Protein AF-A0A1U9JSQ0-F1 (afdb_monomer)

Mean predicted aligned error: 14.32 Å

Radius of gyration: 23.95 Å; Cα contacts (8 Å, |Δi|>4): 16; chains: 1; bounding box: 46×27×67 Å

Nearest PDB structures (foldseek):
  6hix-assembly1_Bc  TM=3.060E-01  e=1.178E+00  Trypanosoma brucei brucei

Secondary structure (DSSP, 8-state):
-HHHHHHHHHHHHHHHHHHHHS-----PPPPGGGEEE-TTS-EEEPPPP-PPPGGGGG--

Structure (mmCIF, N/CA/C/O backbone):
data_AF-A0A1U9JSQ0-F1
#
_entry.id   AF-A0A1U9JSQ0-F1
#
loop_
_atom_site.group_PDB
_atom_site.id
_atom_site.type_symbol
_atom_site.label_atom_id
_atom_site.label_alt_id
_atom_site.label_comp_id
_atom_site.label_asym_id
_atom_site.label_entity_id
_atom_site.label_seq_id
_atom_site.pdbx_PDB_ins_code
_atom_site.Cartn_x
_atom_site.Cartn_y
_atom_site.Cartn_z
_atom_site.occupancy
_atom_site.B_iso_or_equiv
_atom_site.auth_seq_id
_atom_site.auth_comp_id
_atom_site.auth_asym_id
_atom_site.auth_atom_id
_atom_site.pdbx_PDB_model_num
ATOM 1 N N . MET A 1 1 ? 14.697 -13.398 -33.323 1.00 62.41 1 MET A N 1
ATOM 2 C CA . MET A 1 1 ? 13.976 -14.072 -32.218 1.00 62.41 1 MET A CA 1
ATOM 3 C C . MET A 1 1 ? 14.448 -13.641 -30.826 1.00 62.41 1 MET A C 1
ATOM 5 O O . MET A 1 1 ? 13.627 -13.153 -30.064 1.00 62.41 1 MET A O 1
ATOM 9 N N . THR A 1 2 ? 15.739 -13.719 -30.487 1.00 80.25 2 THR A N 1
ATOM 10 C CA . THR A 1 2 ? 16.270 -13.366 -29.145 1.00 80.25 2 THR A CA 1
ATOM 11 C C . THR A 1 2 ? 15.985 -11.930 -28.685 1.00 80.25 2 THR A C 1
ATOM 13 O O . THR A 1 2 ? 15.608 -11.716 -27.538 1.00 80.25 2 THR A O 1
ATOM 16 N N . ARG A 1 3 ? 16.088 -10.936 -29.579 1.00 86.31 3 ARG A N 1
ATOM 17 C CA . ARG A 1 3 ? 15.794 -9.523 -29.254 1.00 86.31 3 ARG A CA 1
ATOM 18 C C . ARG A 1 3 ? 14.327 -9.273 -28.886 1.00 86.31 3 ARG A C 1
ATOM 20 O O . ARG A 1 3 ? 14.050 -8.457 -28.019 1.00 86.31 3 ARG A O 1
ATOM 27 N N . GLN A 1 4 ? 13.399 -9.982 -29.531 1.00 88.12 4 GLN A N 1
ATOM 28 C CA . GLN A 1 4 ? 11.966 -9.865 -29.242 1.00 88.12 4 GLN A CA 1
ATOM 29 C C . GLN A 1 4 ? 11.624 -10.508 -27.896 1.00 88.12 4 GLN A C 1
ATOM 31 O O . GLN A 1 4 ? 10.889 -9.917 -27.115 1.00 88.12 4 GLN A O 1
ATOM 36 N N . LEU A 1 5 ? 12.226 -11.661 -27.585 1.00 91.12 5 LEU A N 1
ATOM 37 C CA . LEU A 1 5 ? 12.083 -12.308 -26.277 1.00 91.12 5 LEU A CA 1
ATOM 38 C C . LEU A 1 5 ? 12.600 -11.419 -25.137 1.00 91.12 5 LEU A C 1
ATOM 40 O O . LEU A 1 5 ? 11.924 -11.275 -24.123 1.00 91.12 5 LEU A O 1
ATOM 44 N N . LEU A 1 6 ? 13.752 -10.767 -25.324 1.00 93.44 6 LEU A N 1
ATOM 45 C CA . LEU A 1 6 ? 14.295 -9.819 -24.345 1.00 93.44 6 LEU A CA 1
ATOM 46 C C . LEU A 1 6 ? 13.365 -8.619 -24.114 1.00 93.44 6 LEU A C 1
ATOM 48 O O . LEU A 1 6 ? 13.147 -8.232 -22.969 1.00 93.44 6 LEU A O 1
ATOM 52 N N . ALA A 1 7 ? 12.790 -8.056 -25.180 1.00 93.81 7 ALA A N 1
ATOM 53 C CA . ALA A 1 7 ? 11.863 -6.930 -25.074 1.00 93.81 7 ALA A CA 1
ATOM 54 C C . ALA A 1 7 ? 10.573 -7.304 -24.325 1.00 93.81 7 ALA A C 1
ATOM 56 O O . ALA A 1 7 ? 10.114 -6.547 -23.471 1.00 93.81 7 ALA A O 1
ATOM 57 N N . VAL A 1 8 ? 10.022 -8.491 -24.599 1.00 94.38 8 VAL A N 1
ATOM 58 C CA . VAL A 1 8 ? 8.834 -9.009 -23.905 1.00 94.38 8 VAL A CA 1
ATOM 59 C C . VAL A 1 8 ? 9.127 -9.217 -22.418 1.00 94.38 8 VAL A C 1
ATOM 61 O O . VAL A 1 8 ? 8.373 -8.737 -21.575 1.00 94.38 8 VAL A O 1
ATOM 64 N N . MET A 1 9 ? 10.252 -9.850 -22.076 1.00 93.94 9 MET A N 1
ATOM 65 C CA . MET A 1 9 ? 10.644 -10.066 -20.677 1.00 93.94 9 MET A CA 1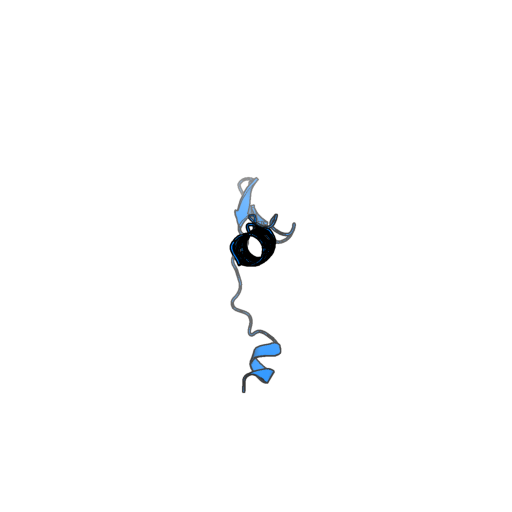
ATOM 66 C C . MET A 1 9 ? 10.854 -8.745 -19.923 1.00 93.94 9 MET A C 1
ATOM 68 O O . MET A 1 9 ? 10.413 -8.610 -18.782 1.00 93.94 9 MET A O 1
ATOM 72 N N . ALA A 1 10 ? 11.468 -7.747 -20.566 1.00 94.00 10 ALA A N 1
ATOM 73 C CA . ALA A 1 10 ? 11.649 -6.421 -19.980 1.00 94.00 10 ALA A CA 1
ATOM 74 C C . ALA A 1 10 ? 10.307 -5.720 -19.707 1.00 94.00 10 ALA A C 1
ATOM 76 O O . ALA A 1 10 ? 10.124 -5.140 -18.637 1.00 94.00 10 ALA A O 1
ATOM 77 N N . MET A 1 11 ? 9.350 -5.819 -20.636 1.00 94.31 11 MET A N 1
ATOM 78 C CA . MET A 1 11 ? 8.010 -5.249 -20.473 1.00 94.31 11 MET A CA 1
ATOM 79 C C . MET A 1 11 ? 7.287 -5.841 -19.254 1.00 94.31 11 MET A C 1
ATOM 81 O O . MET A 1 11 ? 6.801 -5.095 -18.405 1.00 94.31 11 MET A O 1
ATOM 85 N N . PHE A 1 12 ? 7.276 -7.172 -19.124 1.00 92.88 12 PHE A N 1
ATOM 86 C CA . PHE A 1 12 ? 6.667 -7.846 -17.973 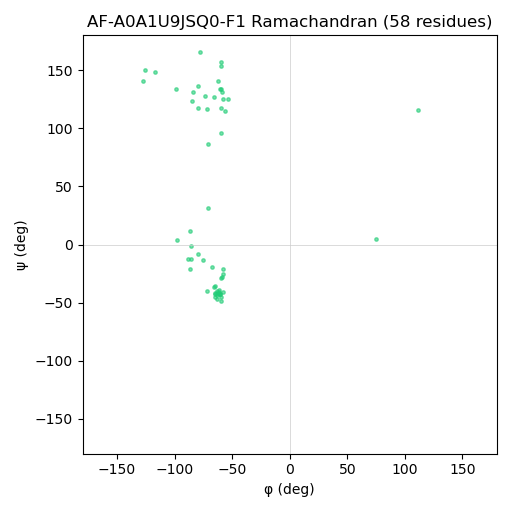1.00 92.88 12 PHE A CA 1
ATOM 87 C C . PHE A 1 12 ? 7.336 -7.460 -16.648 1.00 92.88 12 PHE A C 1
ATOM 89 O O . PHE A 1 12 ? 6.641 -7.241 -15.654 1.00 92.88 12 PHE A O 1
ATOM 96 N N . GLY A 1 13 ? 8.665 -7.322 -16.635 1.00 91.38 13 GLY A N 1
ATOM 97 C CA . GLY A 1 13 ? 9.409 -6.874 -15.457 1.00 91.38 13 GLY A CA 1
ATOM 98 C C . GLY A 1 13 ? 8.990 -5.479 -14.983 1.00 91.38 13 GLY A C 1
ATOM 99 O O . GLY A 1 13 ? 8.737 -5.284 -13.796 1.00 91.38 13 GLY A O 1
ATOM 100 N N . VAL A 1 14 ? 8.836 -4.523 -15.905 1.00 88.31 14 VAL A N 1
ATOM 101 C CA . VAL A 1 14 ? 8.373 -3.164 -15.572 1.00 88.31 14 VAL A CA 1
ATOM 102 C C . VAL A 1 14 ? 6.949 -3.187 -15.011 1.00 88.31 14 VAL A C 1
ATOM 104 O O . VAL A 1 14 ? 6.689 -2.555 -13.988 1.00 88.31 14 VAL A O 1
ATOM 107 N N . CYS A 1 15 ? 6.037 -3.956 -15.611 1.00 85.88 15 CYS A N 1
ATOM 108 C CA . CYS A 1 15 ? 4.669 -4.090 -15.105 1.00 85.88 15 CYS A CA 1
ATOM 109 C C . CYS A 1 15 ? 4.626 -4.669 -13.682 1.00 85.88 15 CYS A C 1
ATOM 111 O O . CYS A 1 15 ? 3.893 -4.158 -12.837 1.00 85.88 15 CYS A O 1
ATOM 113 N N . ALA A 1 16 ? 5.433 -5.692 -13.390 1.00 84.31 16 ALA A N 1
ATOM 114 C CA . ALA A 1 16 ? 5.508 -6.289 -12.057 1.00 84.31 16 ALA A CA 1
ATOM 115 C C . ALA A 1 16 ? 6.028 -5.298 -11.000 1.00 84.31 16 ALA A C 1
ATOM 117 O O . ALA A 1 16 ? 5.497 -5.242 -9.888 1.00 84.31 16 ALA A O 1
ATOM 118 N N . ILE A 1 17 ? 7.024 -4.479 -11.352 1.00 84.38 17 ILE A N 1
ATOM 119 C CA . ILE A 1 17 ? 7.553 -3.427 -10.473 1.00 84.38 17 ILE A CA 1
ATOM 120 C C . ILE A 1 17 ? 6.493 -2.354 -10.212 1.00 84.38 17 ILE A C 1
ATOM 122 O O . ILE A 1 17 ? 6.331 -1.935 -9.073 1.00 84.38 17 ILE A O 1
ATOM 126 N N . VAL A 1 18 ? 5.735 -1.930 -11.225 1.00 81.81 18 VAL A N 1
ATOM 127 C CA . VAL A 1 18 ? 4.664 -0.934 -11.044 1.00 81.81 18 VAL A CA 1
ATOM 128 C C . VAL A 1 18 ? 3.544 -1.482 -10.155 1.00 81.81 18 VAL A C 1
ATOM 130 O O . VAL A 1 18 ? 3.127 -0.812 -9.215 1.00 81.81 18 VAL A O 1
ATOM 133 N N . LEU A 1 19 ? 3.103 -2.722 -10.388 1.00 78.94 19 LEU A N 1
ATOM 134 C CA . LEU A 1 19 ? 2.027 -3.349 -9.611 1.00 78.94 19 LEU A CA 1
ATOM 135 C C . LEU A 1 19 ? 2.409 -3.579 -8.143 1.00 78.94 19 LEU A C 1
ATOM 137 O O . LEU A 1 19 ? 1.572 -3.427 -7.258 1.00 78.94 19 LEU A O 1
ATOM 141 N N . THR A 1 20 ? 3.669 -3.921 -7.870 1.00 74.44 20 THR A N 1
ATOM 142 C CA . THR A 1 20 ? 4.168 -4.095 -6.495 1.00 74.44 20 THR A CA 1
ATOM 143 C C . THR A 1 20 ? 4.652 -2.787 -5.858 1.00 74.44 20 THR A C 1
ATOM 145 O O . THR A 1 20 ? 4.696 -2.674 -4.634 1.00 74.44 20 THR A O 1
ATOM 148 N N . GLY A 1 21 ? 4.978 -1.785 -6.677 1.00 65.12 21 GLY A N 1
ATOM 149 C CA . GLY A 1 21 ? 5.497 -0.478 -6.278 1.00 65.12 21 GLY A CA 1
ATOM 150 C C . GLY A 1 21 ? 4.427 0.551 -5.914 1.00 65.12 21 GLY A C 1
ATOM 151 O O . GLY A 1 21 ? 4.758 1.555 -5.287 1.00 65.12 21 GLY A O 1
ATOM 152 N N . CYS A 1 22 ? 3.146 0.298 -6.207 1.00 67.62 22 CYS A N 1
ATOM 153 C CA . CYS A 1 22 ? 2.014 1.154 -5.816 1.00 67.62 22 CYS A CA 1
ATOM 154 C C . CYS A 1 22 ? 1.671 1.132 -4.307 1.00 67.62 22 CYS A C 1
ATOM 156 O O . CYS A 1 22 ? 0.529 1.368 -3.917 1.00 67.62 22 CYS A O 1
ATOM 158 N N . GLY A 1 23 ? 2.675 0.941 -3.449 1.00 61.31 23 GLY A N 1
ATOM 159 C CA . GLY A 1 23 ? 2.628 1.357 -2.053 1.00 61.31 23 GLY A CA 1
ATOM 160 C C . GLY A 1 23 ? 2.570 0.205 -1.060 1.00 61.31 23 GLY A C 1
ATOM 161 O O . GLY A 1 23 ? 1.571 -0.499 -0.926 1.00 61.31 23 GLY A O 1
ATOM 162 N N . ARG A 1 24 ? 3.622 0.091 -0.241 1.00 60.12 24 ARG A N 1
ATOM 163 C CA . ARG A 1 24 ? 3.478 -0.505 1.089 1.00 60.12 24 ARG A CA 1
ATOM 164 C C . ARG A 1 24 ? 2.462 0.363 1.829 1.00 60.12 24 ARG A C 1
ATOM 166 O O . ARG A 1 24 ? 2.726 1.543 2.047 1.00 60.12 24 ARG A O 1
ATOM 173 N N . LYS A 1 25 ? 1.317 -0.209 2.210 1.00 66.62 25 LYS A N 1
ATOM 174 C CA . LYS A 1 25 ? 0.364 0.448 3.110 1.00 66.62 25 LYS A CA 1
ATOM 175 C C . LYS A 1 25 ? 1.097 0.732 4.426 1.00 66.62 25 LYS A C 1
ATOM 177 O O . LYS A 1 25 ? 1.269 -0.168 5.245 1.00 66.62 25 LYS A O 1
ATOM 182 N N . GLY A 1 26 ? 1.624 1.946 4.575 1.00 71.25 26 GLY A N 1
ATOM 183 C CA . GLY A 1 26 ? 2.185 2.416 5.835 1.00 71.25 26 GLY A CA 1
ATOM 184 C C . GLY A 1 26 ? 1.103 2.396 6.910 1.00 71.25 26 GLY A C 1
ATOM 185 O O . GLY A 1 26 ? -0.090 2.414 6.589 1.00 71.25 26 GLY A O 1
ATOM 186 N N . ALA A 1 27 ? 1.505 2.340 8.180 1.00 73.81 27 ALA A N 1
ATOM 187 C CA . ALA A 1 27 ? 0.563 2.631 9.250 1.00 73.81 27 ALA A CA 1
ATOM 188 C C . ALA A 1 27 ? 0.009 4.035 8.980 1.00 73.81 27 ALA A C 1
ATOM 190 O O . ALA A 1 27 ? 0.768 5.000 8.923 1.00 73.81 27 ALA A O 1
ATOM 191 N N . LEU A 1 28 ? -1.292 4.115 8.702 1.00 71.44 28 LEU A N 1
ATOM 192 C CA . LEU A 1 28 ? -1.964 5.395 8.553 1.00 71.44 28 LEU A CA 1
ATOM 193 C C . LEU A 1 28 ? -1.809 6.132 9.876 1.00 71.44 28 LEU A C 1
ATOM 195 O O . LEU A 1 28 ? -2.012 5.531 10.935 1.00 71.44 28 LEU A O 1
ATOM 199 N N . GLU A 1 29 ? -1.440 7.407 9.808 1.00 74.19 29 GLU A N 1
ATOM 200 C CA . GLU A 1 29 ? -1.433 8.237 11.001 1.00 74.19 29 GLU A CA 1
ATOM 201 C C . GLU A 1 29 ? -2.857 8.228 11.578 1.00 74.19 29 GLU A C 1
ATOM 203 O O . GLU A 1 29 ? -3.823 8.448 10.833 1.00 74.19 29 GLU A O 1
ATOM 208 N N . PRO A 1 30 ? -3.024 7.861 12.858 1.00 74.38 30 PRO A N 1
ATOM 209 C CA . PRO A 1 30 ? -4.346 7.766 13.442 1.00 74.38 30 PRO A CA 1
ATOM 210 C C . PRO A 1 30 ? -5.009 9.150 13.416 1.00 74.38 30 PRO A C 1
ATOM 212 O O . PRO A 1 30 ? -4.340 10.157 13.660 1.00 74.38 30 PRO A O 1
ATOM 215 N N . PRO A 1 31 ? -6.322 9.239 13.132 1.00 76.62 31 PRO A N 1
ATOM 216 C CA . PRO A 1 31 ? -7.016 10.518 13.171 1.00 76.62 31 PRO A CA 1
ATOM 217 C C . PRO A 1 31 ? -6.918 11.125 14.580 1.00 76.62 31 PRO A C 1
ATOM 219 O O . PRO A 1 31 ? -6.858 10.380 15.560 1.00 76.62 31 PRO A O 1
ATOM 222 N N . PRO A 1 32 ? -6.987 12.460 14.726 1.00 73.56 32 PRO A N 1
ATOM 223 C CA . PRO A 1 32 ? -6.865 13.121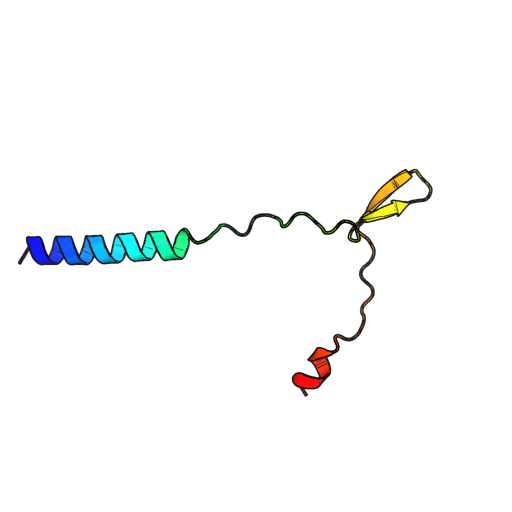 16.031 1.00 73.56 32 PRO A CA 1
ATOM 224 C C . PRO A 1 32 ? -7.913 12.646 17.055 1.00 73.56 32 PRO A C 1
ATOM 226 O O . PRO A 1 32 ? -7.700 12.754 18.256 1.00 73.56 32 PRO A O 1
ATOM 229 N N . SER A 1 33 ? -9.030 12.075 16.595 1.00 77.56 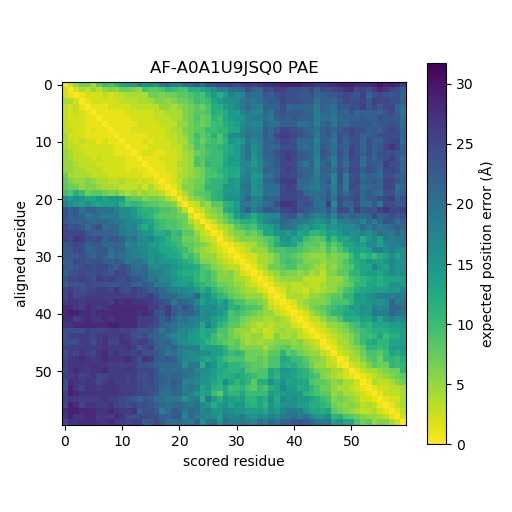33 SER A N 1
ATOM 230 C CA . SER A 1 33 ? -10.097 11.502 17.424 1.00 77.56 33 SER A CA 1
ATOM 231 C C . SER A 1 33 ? -9.880 10.043 17.853 1.00 77.56 33 SER A C 1
ATOM 233 O O . SER A 1 33 ? -10.753 9.478 18.515 1.00 77.56 33 SER A O 1
ATOM 235 N N . ALA A 1 34 ? -8.788 9.398 17.431 1.00 78.62 34 ALA A N 1
ATOM 236 C CA . ALA A 1 34 ? -8.494 7.995 17.745 1.00 78.62 34 ALA A CA 1
ATOM 237 C C . ALA A 1 34 ? -8.011 7.783 19.185 1.00 78.62 34 ALA A C 1
ATOM 239 O O . ALA A 1 34 ? -7.983 6.649 19.656 1.00 78.62 34 ALA A O 1
ATOM 240 N N . THR A 1 35 ? -7.655 8.858 19.885 1.00 82.50 35 THR A N 1
ATOM 241 C CA . THR A 1 35 ? -7.024 8.803 21.203 1.00 82.50 35 THR A CA 1
ATOM 242 C C . THR A 1 35 ? -7.800 9.681 22.177 1.00 82.50 35 THR A C 1
ATOM 244 O O . THR A 1 35 ? -8.252 10.766 21.815 1.00 82.50 35 THR A O 1
ATOM 247 N N . ILE A 1 36 ? -7.955 9.219 23.415 1.00 81.44 36 ILE A N 1
ATOM 248 C CA . ILE A 1 36 ? -8.529 9.986 24.526 1.00 81.44 36 ILE A CA 1
ATOM 249 C C . ILE A 1 36 ? -7.477 10.170 25.623 1.00 81.44 36 ILE A C 1
ATOM 251 O O . ILE A 1 36 ? -6.610 9.317 25.814 1.00 81.44 36 ILE A O 1
ATOM 255 N N . GLU A 1 37 ? -7.538 11.290 26.341 1.00 82.88 37 GLU A N 1
ATOM 256 C CA . GLU A 1 37 ? -6.732 11.493 27.547 1.00 82.88 37 GLU A CA 1
ATOM 257 C C . GLU A 1 37 ? -7.461 10.879 28.745 1.00 82.88 37 GLU A C 1
ATOM 259 O O . GLU A 1 37 ? -8.624 11.188 29.010 1.00 82.88 37 GLU A O 1
ATOM 264 N N . THR A 1 38 ? -6.795 9.960 29.445 1.00 74.69 38 THR A N 1
ATOM 265 C CA . THR A 1 38 ? -7.317 9.391 30.692 1.00 74.69 38 THR A CA 1
ATOM 266 C C . THR A 1 38 ? -7.127 10.366 31.854 1.00 74.69 38 THR A C 1
ATOM 268 O O . THR A 1 38 ? -6.337 11.305 31.775 1.00 74.69 38 THR A O 1
ATOM 271 N N . ASN A 1 39 ? -7.810 10.119 32.973 1.00 73.44 39 ASN A N 1
ATOM 272 C CA . ASN A 1 39 ? -7.741 10.960 34.175 1.00 73.44 39 ASN A CA 1
ATOM 273 C C . ASN A 1 39 ? -6.309 11.099 34.738 1.00 73.44 39 ASN A C 1
ATOM 275 O O . ASN A 1 39 ? -5.970 12.120 35.323 1.00 73.44 39 ASN A O 1
ATOM 279 N N . ASN A 1 40 ? -5.446 10.116 34.463 1.00 77.44 40 ASN A N 1
ATOM 280 C CA . ASN A 1 40 ? -4.028 10.108 34.832 1.00 77.44 40 ASN A CA 1
ATOM 281 C C . ASN A 1 40 ? -3.110 10.797 33.793 1.00 77.44 40 ASN A C 1
ATOM 283 O O . ASN A 1 40 ? -1.896 10.615 33.838 1.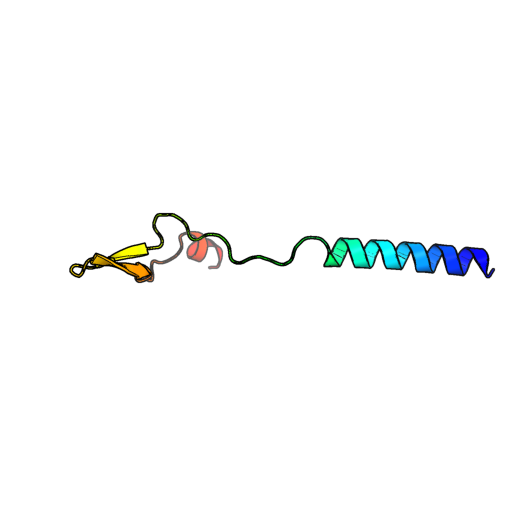00 77.44 40 ASN A O 1
ATOM 287 N N . GLY A 1 41 ? -3.661 11.524 32.813 1.00 76.62 41 GLY A N 1
ATOM 288 C CA . GLY A 1 41 ? -2.896 12.252 31.788 1.00 76.62 41 GLY A CA 1
ATOM 289 C C . GLY A 1 41 ? -2.277 11.383 30.683 1.00 76.62 41 GLY A C 1
ATOM 290 O O . GLY A 1 41 ? -1.551 11.881 29.827 1.00 76.62 41 GLY A O 1
ATOM 291 N N . GLN A 1 42 ? -2.551 10.078 30.674 1.00 79.94 42 GLN A N 1
ATOM 292 C CA . GLN A 1 42 ? -2.070 9.147 29.653 1.00 79.94 42 GLN A CA 1
ATOM 293 C C . GLN A 1 42 ? -2.989 9.155 28.418 1.00 79.94 42 GLN A C 1
ATOM 295 O O . GLN A 1 42 ? -4.209 9.031 28.528 1.00 79.94 42 GLN A O 1
ATOM 300 N N . ARG A 1 43 ? -2.399 9.268 27.226 1.00 78.19 43 ARG A N 1
ATOM 301 C CA . ARG A 1 43 ? -3.109 9.130 25.948 1.00 78.19 43 ARG A CA 1
ATOM 302 C C . ARG A 1 43 ? -3.309 7.655 25.616 1.00 78.19 43 ARG A C 1
ATOM 304 O O . ARG A 1 43 ? -2.329 6.931 25.451 1.00 78.19 43 ARG A O 1
ATOM 311 N N . VAL A 1 44 ? -4.563 7.222 25.525 1.00 81.94 44 VAL A N 1
ATOM 312 C CA . VAL A 1 44 ? -4.947 5.830 25.235 1.00 81.94 44 VAL A CA 1
ATOM 313 C C . VAL A 1 44 ? -5.884 5.763 24.035 1.00 81.94 44 VAL A C 1
ATOM 315 O O . VAL A 1 44 ? -6.626 6.708 23.766 1.00 81.94 44 VAL A O 1
ATOM 318 N N . GLU A 1 45 ? -5.841 4.654 23.297 1.00 80.88 45 GLU A N 1
ATOM 319 C CA . GLU A 1 45 ? -6.723 4.437 22.149 1.00 80.88 45 GLU A CA 1
ATOM 320 C C . GLU A 1 45 ? -8.190 4.479 22.598 1.00 80.88 45 GLU A C 1
ATOM 322 O O . GLU A 1 45 ? -8.567 3.907 23.625 1.00 80.88 45 GLU A O 1
ATOM 327 N N . LYS A 1 46 ? -9.018 5.207 21.846 1.00 80.81 46 LYS A N 1
ATOM 328 C CA . LYS A 1 46 ? -10.437 5.351 22.146 1.00 80.81 46 LYS A CA 1
ATOM 329 C C . LYS A 1 46 ? -11.121 3.985 21.990 1.00 80.81 46 LYS A C 1
ATOM 331 O O . LYS A 1 46 ? -11.02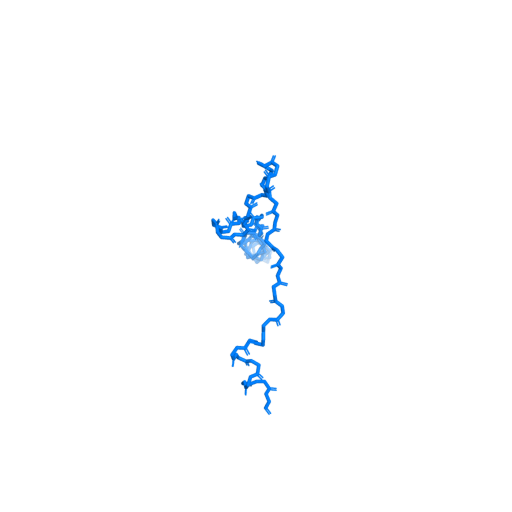7 3.401 20.908 1.00 80.81 46 LYS A O 1
ATOM 336 N N . PRO A 1 47 ? -11.865 3.502 23.002 1.00 79.06 47 PRO A N 1
ATOM 337 C CA . PRO A 1 47 ? -12.678 2.300 22.858 1.00 79.06 47 PRO A CA 1
ATOM 338 C C . PRO A 1 47 ? -13.610 2.430 21.645 1.00 79.06 47 PRO A C 1
ATOM 340 O O . PRO A 1 47 ? -14.343 3.417 21.522 1.00 79.06 47 PRO A O 1
ATOM 343 N N . LYS A 1 48 ? -13.559 1.462 20.724 1.00 76.50 48 LYS A N 1
ATOM 344 C CA . LYS A 1 48 ? -14.497 1.400 19.598 1.00 76.50 48 LYS A CA 1
ATOM 345 C C . LYS A 1 48 ? -15.866 0.990 20.133 1.00 76.50 48 LYS A C 1
ATOM 347 O O . LYS A 1 48 ? -16.012 -0.107 20.654 1.00 76.50 48 LYS A O 1
ATOM 352 N N . GLU A 1 49 ? -16.855 1.869 20.004 1.00 77.50 49 GLU A N 1
ATOM 353 C CA . GLU A 1 49 ? -18.255 1.467 20.141 1.00 77.50 49 GLU A CA 1
ATOM 354 C C . GLU A 1 49 ? -18.668 0.679 18.897 1.00 77.50 49 GLU A C 1
ATOM 356 O O . GLU A 1 49 ? -18.526 1.174 17.773 1.00 77.50 49 GLU A O 1
ATOM 361 N N . ASP A 1 50 ? -19.227 -0.511 19.103 1.00 74.19 50 ASP A N 1
ATOM 362 C CA . ASP A 1 50 ? -19.870 -1.293 18.051 1.00 74.19 50 ASP A CA 1
ATOM 363 C C . ASP A 1 50 ? -21.189 -0.615 17.661 1.00 74.19 50 ASP A C 1
ATOM 365 O O . ASP A 1 50 ? -22.257 -0.891 18.209 1.00 74.19 50 ASP A O 1
ATOM 369 N N . ARG A 1 51 ? -21.112 0.347 16.736 1.00 78.06 51 ARG A N 1
ATOM 370 C CA . ARG A 1 51 ? -22.292 1.000 16.161 1.00 78.06 51 ARG A CA 1
ATOM 371 C C . ARG A 1 51 ? -22.611 0.369 14.808 1.00 78.06 51 ARG A C 1
ATOM 373 O O . ARG A 1 51 ? -21.691 0.228 14.002 1.00 78.06 51 ARG A O 1
ATOM 380 N N . PRO A 1 52 ? -23.886 0.029 14.535 1.00 80.88 52 PRO A N 1
ATOM 381 C CA . PRO A 1 52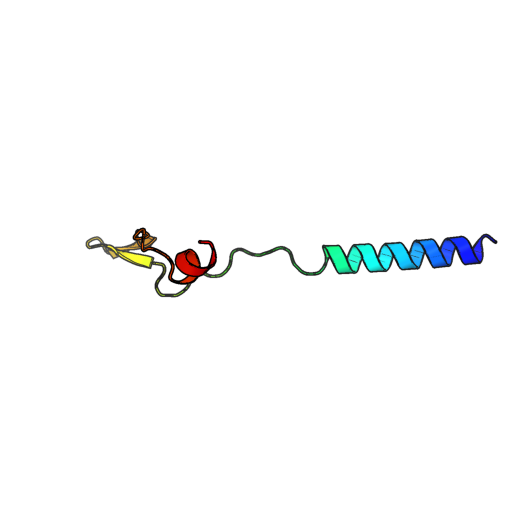 ? -24.277 -0.534 13.249 1.00 80.88 52 PRO A CA 1
ATOM 382 C C . PRO A 1 52 ? -23.907 0.445 12.137 1.00 80.88 52 PRO A C 1
ATOM 384 O O . PRO A 1 52 ? -24.178 1.651 12.233 1.00 80.88 52 PRO A O 1
ATOM 387 N N . PHE A 1 53 ? -23.254 -0.060 11.097 1.00 84.69 53 PHE A N 1
ATOM 388 C CA . PHE A 1 53 ? -22.818 0.778 9.997 1.00 84.69 53 PHE A CA 1
ATOM 389 C C . PHE A 1 53 ? -24.012 1.033 9.078 1.00 84.69 53 PHE A C 1
ATOM 391 O O . PHE A 1 53 ? -24.793 0.136 8.777 1.00 84.69 53 PHE A O 1
ATOM 398 N N . ILE A 1 54 ? -24.193 2.275 8.617 1.00 83.69 54 ILE A N 1
ATOM 399 C CA . ILE A 1 54 ? -25.365 2.628 7.797 1.00 83.69 54 ILE A CA 1
ATOM 400 C C . ILE A 1 54 ? -25.443 1.793 6.507 1.00 83.69 54 ILE A C 1
ATOM 402 O O . ILE A 1 54 ? -26.541 1.525 6.021 1.00 83.69 54 ILE A O 1
ATOM 406 N N . LEU A 1 55 ? -24.290 1.340 5.990 1.00 85.19 55 LEU A N 1
ATOM 407 C CA . LEU A 1 55 ? -24.215 0.494 4.798 1.00 85.19 55 LEU A CA 1
ATOM 408 C C . LEU A 1 55 ? -24.522 -0.983 5.075 1.00 85.19 55 LEU A C 1
ATOM 410 O O . LEU A 1 55 ? -24.701 -1.721 4.113 1.00 85.19 55 LEU A O 1
ATOM 414 N N . ASP A 1 56 ? -24.669 -1.417 6.331 1.00 84.00 56 ASP A N 1
ATOM 415 C CA . ASP A 1 56 ? -25.123 -2.783 6.643 1.00 84.00 56 ASP A CA 1
ATOM 416 C C . ASP A 1 56 ? -26.513 -3.046 6.043 1.00 84.00 56 ASP A C 1
ATOM 418 O O . ASP A 1 56 ? -26.823 -4.161 5.639 1.00 84.00 56 ASP A O 1
ATOM 422 N N . ARG A 1 57 ? -27.325 -1.990 5.891 1.00 81.56 57 ARG A N 1
ATOM 423 C CA . ARG A 1 57 ? -28.632 -2.034 5.215 1.00 81.56 57 ARG A CA 1
ATOM 424 C C . ARG A 1 57 ? -28.543 -2.290 3.707 1.00 81.56 57 ARG A C 1
ATOM 426 O O . ARG A 1 57 ? -29.550 -2.642 3.115 1.00 81.56 57 ARG A O 1
ATOM 433 N N . LEU A 1 58 ? -27.385 -2.057 3.082 1.00 84.62 58 LEU A N 1
ATOM 434 C CA . LEU A 1 58 ? -27.164 -2.302 1.647 1.00 84.62 58 LEU A CA 1
ATOM 435 C C . LEU A 1 58 ? -26.693 -3.732 1.358 1.00 84.62 58 LEU A C 1
ATOM 437 O O . LEU A 1 58 ? -26.632 -4.128 0.198 1.00 84.62 58 LEU A O 1
ATOM 441 N N . LEU A 1 59 ? -26.302 -4.471 2.397 1.00 80.25 59 LEU A N 1
ATOM 442 C CA . LEU A 1 59 ? -25.863 -5.865 2.314 1.00 80.25 59 LEU A CA 1
ATOM 443 C C . LEU A 1 59 ? -26.993 -6.852 2.663 1.00 80.25 59 LEU A C 1
ATOM 445 O O . LEU A 1 59 ? -26.748 -8.057 2.724 1.00 80.25 59 LEU A O 1
ATO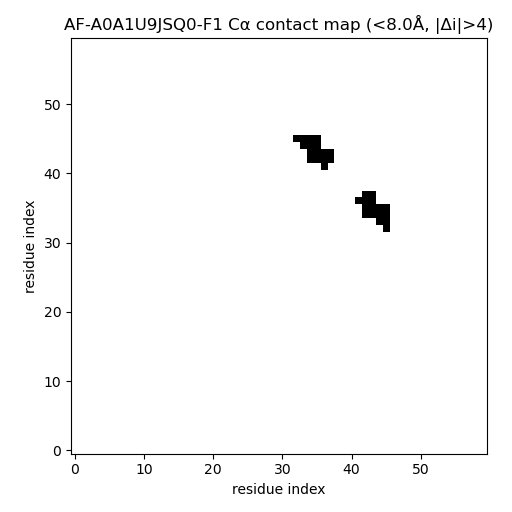M 449 N N . GLN A 1 60 ? -28.199 -6.332 2.910 1.00 64.50 60 GLN A N 1
ATOM 450 C CA . GLN A 1 60 ? -29.447 -7.070 3.126 1.00 64.50 60 GLN A CA 1
ATOM 451 C C . GLN A 1 60 ? -30.263 -7.112 1.835 1.00 64.50 60 GLN A C 1
ATOM 453 O O . GLN A 1 60 ? -30.949 -8.136 1.631 1.00 64.50 60 GLN A O 1
#

InterPro domains:
  IPR032831 LPS-assembly lipoprotein LptM, conserved region [NF047847] (1-32)

Foldseek 3Di:
DVVVVVVVVVVVVVVVCVVVVPDDPDDPDDPPVQWDQDPVRDTDGDDDDPDDDPCVVVVD

pLDDT: mean 79.87, std 8.48, range [60.12, 94.38]

Organism: NCBI:txid1902579

Solvent-accessible surface area (backbone atoms only — not comparable to full-atom values): 4018 Å² total; per-residue (Å²): 111,70,70,58,53,52,52,53,54,51,52,56,52,53,52,52,49,52,71,68,60,78,56,82,83,64,86,73,80,73,59,86,80,47,49,40,74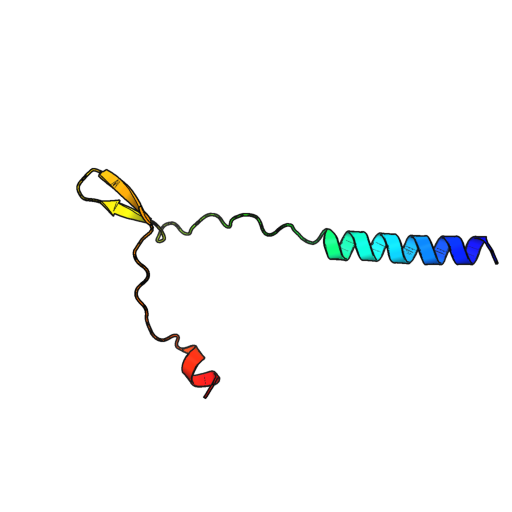,44,98,85,72,47,78,39,75,49,82,80,76,94,66,87,55,83,65,60,69,76,77,109

Sequence (60 aa):
MTRQLLAVMAMFGVCAIVLTGCGRKGALEPPPSATIETNNGQRVEKPKEDRPFILDRLLQ